Protein AF-A0A8T4PJK6-F1 (afdb_monomer_lite)

Structure (mmCIF, N/CA/C/O backbone):
data_AF-A0A8T4PJK6-F1
#
_entry.id   AF-A0A8T4PJK6-F1
#
loop_
_atom_site.group_PDB
_atom_site.id
_atom_site.type_symbol
_atom_site.label_atom_id
_atom_site.label_alt_id
_atom_site.label_comp_id
_atom_site.label_asym_id
_atom_site.label_entity_id
_atom_site.label_seq_id
_atom_site.pdbx_PDB_ins_code
_atom_site.Cartn_x
_atom_site.Cartn_y
_atom_site.Cartn_z
_atom_site.occupancy
_atom_site.B_iso_or_equiv
_atom_site.auth_seq_id
_atom_site.auth_comp_id
_atom_site.auth_asym_id
_atom_site.auth_atom_id
_atom_site.pdbx_PDB_model_num
ATOM 1 N N . MET A 1 1 ? -42.286 -2.033 3.171 1.00 45.94 1 MET A N 1
ATOM 2 C CA . MET A 1 1 ? -41.583 -2.890 2.195 1.00 45.94 1 MET A CA 1
ATOM 3 C C . MET A 1 1 ? -40.170 -2.347 2.056 1.00 45.94 1 MET A C 1
ATOM 5 O O . MET A 1 1 ? -40.045 -1.229 1.571 1.00 45.94 1 MET A O 1
ATOM 9 N N . PRO A 1 2 ? -39.135 -3.021 2.584 1.00 47.91 2 PRO A N 1
ATOM 10 C CA . PRO A 1 2 ? -37.761 -2.577 2.374 1.00 47.91 2 PRO A CA 1
ATOM 11 C C . PRO A 1 2 ? -37.384 -2.773 0.895 1.00 47.91 2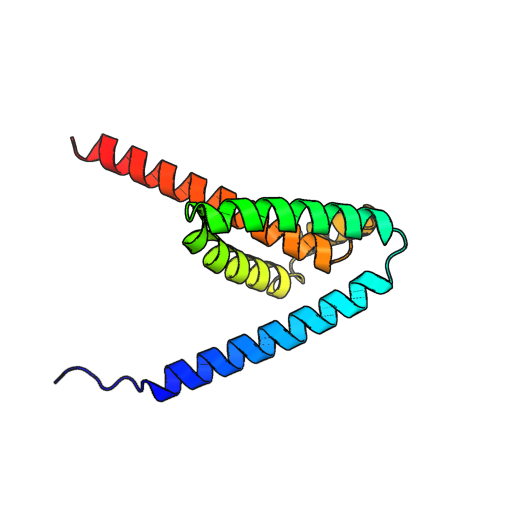 PRO A C 1
ATOM 13 O O . PRO A 1 2 ? -37.885 -3.715 0.273 1.00 47.91 2 PRO A O 1
ATOM 16 N N . PRO A 1 3 ? -36.555 -1.893 0.308 1.00 52.78 3 PRO A N 1
ATOM 17 C CA . PRO A 1 3 ? -36.141 -2.034 -1.078 1.00 52.78 3 PRO A CA 1
ATOM 18 C C . PRO A 1 3 ? -35.327 -3.321 -1.228 1.00 52.78 3 PRO A C 1
ATOM 20 O O . PRO A 1 3 ? -34.328 -3.522 -0.538 1.00 52.78 3 PRO A O 1
ATOM 23 N N . VAL A 1 4 ? -35.774 -4.187 -2.138 1.00 57.72 4 VAL A N 1
ATOM 24 C CA . VAL A 1 4 ? -35.031 -5.338 -2.662 1.00 57.72 4 VAL A CA 1
ATOM 25 C C . VAL A 1 4 ? -33.899 -4.770 -3.520 1.00 57.72 4 VAL A C 1
ATOM 27 O O . VAL A 1 4 ? -33.958 -4.774 -4.741 1.00 57.72 4 VAL A O 1
ATOM 30 N N . PHE A 1 5 ? -32.916 -4.136 -2.882 1.00 53.41 5 PHE A N 1
ATOM 31 C CA . PHE A 1 5 ? -31.686 -3.768 -3.562 1.00 53.41 5 PHE A CA 1
ATOM 32 C C . PHE A 1 5 ? -30.905 -5.071 -3.718 1.00 53.41 5 PHE A C 1
ATOM 34 O O . PHE A 1 5 ? -30.417 -5.638 -2.739 1.00 53.41 5 PHE A O 1
ATOM 41 N N . ASP A 1 6 ? -30.962 -5.598 -4.939 1.00 54.88 6 ASP A N 1
ATOM 42 C CA . ASP A 1 6 ? -30.642 -6.968 -5.312 1.00 54.88 6 ASP A CA 1
ATOM 43 C C . ASP A 1 6 ? -29.330 -7.465 -4.708 1.00 54.88 6 ASP A C 1
ATOM 45 O O . ASP A 1 6 ? -28.233 -7.041 -5.078 1.00 54.88 6 ASP A O 1
ATOM 49 N N . TRP A 1 7 ? -29.457 -8.448 -3.818 1.00 54.19 7 TRP A N 1
ATOM 50 C CA . TRP A 1 7 ? -28.344 -9.193 -3.232 1.00 54.19 7 TRP A CA 1
ATOM 51 C C . TRP A 1 7 ? -27.398 -9.732 -4.320 1.00 54.19 7 TRP A C 1
ATOM 53 O O . TRP A 1 7 ? -26.184 -9.688 -4.165 1.00 54.19 7 TRP A O 1
ATOM 63 N N . TRP A 1 8 ? -27.959 -10.118 -5.471 1.00 53.69 8 TRP A N 1
ATOM 64 C CA . TRP A 1 8 ? -27.248 -10.561 -6.672 1.00 53.69 8 TRP A CA 1
ATOM 65 C C . TRP A 1 8 ? -26.332 -9.497 -7.287 1.00 53.69 8 TRP A C 1
ATOM 67 O O . TRP A 1 8 ? -25.268 -9.828 -7.807 1.00 53.69 8 TRP A O 1
ATOM 77 N N . PHE A 1 9 ? -26.720 -8.221 -7.230 1.00 56.06 9 PHE A N 1
ATOM 78 C CA . PHE A 1 9 ? -25.923 -7.125 -7.780 1.00 56.06 9 PHE A CA 1
ATOM 79 C C . PHE A 1 9 ? -24.686 -6.864 -6.913 1.00 56.06 9 PHE A C 1
ATOM 81 O O . PHE A 1 9 ? -23.591 -6.659 -7.435 1.00 56.06 9 PHE A O 1
ATOM 88 N N . LEU A 1 10 ? -24.842 -6.968 -5.589 1.00 55.12 10 LEU A N 1
ATOM 89 C CA . LEU A 1 10 ? -23.731 -6.941 -4.636 1.00 55.12 10 LEU A CA 1
ATOM 90 C C . LEU A 1 10 ? -22.775 -8.121 -4.858 1.00 55.12 10 LEU A C 1
ATOM 92 O O . LEU A 1 10 ? -21.570 -7.899 -4.953 1.00 55.12 10 LEU A O 1
ATOM 96 N N . THR A 1 11 ? -23.292 -9.342 -5.051 1.00 60.75 11 THR A N 1
ATOM 97 C CA . THR A 1 11 ? -22.448 -10.526 -5.313 1.00 60.75 11 THR A CA 1
ATOM 98 C C . THR A 1 11 ? -21.677 -10.404 -6.630 1.00 60.75 11 THR A C 1
ATOM 100 O O . THR A 1 11 ? -20.507 -10.770 -6.709 1.00 60.75 11 THR A O 1
ATOM 103 N N . MET A 1 12 ? -22.303 -9.854 -7.675 1.00 64.81 12 MET A N 1
ATOM 104 C CA . MET A 1 12 ? -21.644 -9.612 -8.962 1.00 64.81 12 MET A CA 1
ATOM 105 C C . MET A 1 12 ? -20.518 -8.586 -8.834 1.00 64.81 12 MET A C 1
ATOM 107 O O . MET A 1 12 ? -19.414 -8.832 -9.315 1.00 64.81 12 MET A O 1
ATOM 111 N N . ILE A 1 13 ? -20.761 -7.459 -8.155 1.00 64.56 13 ILE A N 1
ATOM 112 C CA . ILE A 1 13 ? -19.731 -6.442 -7.898 1.00 64.56 13 ILE A CA 1
ATOM 113 C C . ILE A 1 13 ? -18.570 -7.039 -7.098 1.00 64.56 13 ILE A C 1
ATOM 115 O O . ILE A 1 13 ? -17.418 -6.811 -7.458 1.00 64.56 13 ILE A O 1
ATOM 119 N N . GLU A 1 14 ? -18.846 -7.838 -6.066 1.00 49.56 14 GLU A N 1
ATOM 120 C CA . GLU A 1 14 ? -17.810 -8.534 -5.294 1.00 49.56 14 GLU A CA 1
ATOM 121 C C . GLU A 1 14 ? -16.957 -9.455 -6.171 1.00 49.56 14 GLU A C 1
ATOM 123 O O . GLU A 1 14 ? -15.731 -9.441 -6.059 1.00 49.56 14 GLU A O 1
ATOM 128 N N . ILE A 1 15 ? -17.574 -10.195 -7.098 1.00 67.75 15 ILE A N 1
ATOM 129 C CA . ILE A 1 15 ? -16.855 -11.044 -8.056 1.00 67.75 15 ILE A CA 1
ATOM 130 C C . ILE A 1 15 ? -15.987 -10.195 -8.992 1.00 67.75 15 ILE A C 1
ATOM 132 O O . ILE A 1 15 ? -14.818 -10.521 -9.196 1.00 67.75 15 ILE A O 1
ATOM 136 N N . TYR A 1 16 ? -16.504 -9.087 -9.530 1.00 61.72 16 TYR A N 1
ATOM 137 C CA . TYR A 1 16 ? -15.713 -8.192 -10.382 1.00 61.72 16 TYR A CA 1
ATOM 138 C C . TYR A 1 16 ? -14.524 -7.591 -9.628 1.00 61.72 16 TYR A C 1
ATOM 140 O O . TYR A 1 16 ? -13.405 -7.594 -10.143 1.00 61.72 16 TYR A O 1
ATOM 148 N N . VAL A 1 17 ? -14.736 -7.128 -8.394 1.00 57.88 17 VAL A N 1
ATOM 149 C CA . VAL A 1 17 ? -13.672 -6.608 -7.526 1.00 57.88 17 VAL A CA 1
ATOM 150 C C . VAL A 1 17 ? -12.640 -7.697 -7.236 1.00 57.88 17 VAL A C 1
ATOM 152 O O . VAL A 1 17 ? -11.442 -7.437 -7.340 1.00 57.88 17 VAL A O 1
ATOM 155 N N . PHE A 1 18 ? -13.077 -8.926 -6.955 1.00 58.41 18 PHE A N 1
ATOM 156 C CA . PHE A 1 18 ? -12.190 -10.061 -6.718 1.00 58.41 18 PHE A CA 1
ATOM 157 C C . PHE A 1 18 ? -11.344 -10.404 -7.950 1.00 58.41 18 PHE A C 1
ATOM 159 O O . PHE A 1 18 ? -10.133 -10.580 -7.834 1.00 58.41 18 PHE A O 1
ATOM 166 N N . VAL A 1 19 ? -11.946 -10.439 -9.142 1.00 68.12 19 VAL A N 1
ATOM 167 C CA . VAL A 1 19 ? -11.235 -10.703 -10.404 1.00 68.12 19 VAL A CA 1
ATOM 168 C C . VAL A 1 19 ? -10.224 -9.595 -10.706 1.00 68.12 19 VAL A C 1
ATOM 170 O O . VAL A 1 19 ? -9.079 -9.889 -11.049 1.00 68.12 19 VAL A O 1
ATOM 173 N N . ILE A 1 20 ? -10.600 -8.326 -10.527 1.00 64.75 20 ILE A N 1
ATOM 174 C CA . ILE A 1 20 ? -9.692 -7.186 -10.716 1.00 64.75 20 ILE A CA 1
ATOM 175 C C . ILE A 1 20 ? -8.539 -7.243 -9.707 1.00 64.75 20 ILE A C 1
ATOM 177 O O . ILE A 1 20 ? -7.384 -7.040 -10.092 1.00 64.75 20 ILE A O 1
ATOM 181 N N . MET A 1 21 ? -8.817 -7.569 -8.440 1.00 57.34 21 MET A N 1
ATOM 182 C CA . MET A 1 21 ? -7.781 -7.784 -7.427 1.00 57.34 21 MET A CA 1
ATOM 183 C C . MET A 1 21 ? -6.844 -8.930 -7.814 1.00 57.34 21 MET A C 1
ATOM 185 O O . MET A 1 21 ? -5.629 -8.772 -7.708 1.00 57.34 21 MET A O 1
ATOM 189 N N . LEU A 1 22 ? -7.377 -10.052 -8.304 1.00 70.88 22 LEU A N 1
ATOM 190 C CA . LEU A 1 22 ? -6.594 -11.223 -8.702 1.00 70.88 22 LEU A CA 1
ATOM 191 C C . LEU A 1 22 ? -5.655 -10.906 -9.876 1.00 70.88 22 LEU A C 1
ATOM 193 O O . LEU A 1 22 ? -4.461 -11.198 -9.814 1.00 70.88 22 LEU A O 1
ATOM 197 N N . VAL A 1 23 ? -6.173 -10.267 -10.928 1.00 65.81 23 VAL A N 1
ATOM 198 C CA . VAL A 1 23 ? -5.377 -9.864 -12.100 1.00 65.81 23 VAL A CA 1
ATOM 199 C C . VAL A 1 23 ? -4.311 -8.844 -11.700 1.00 65.81 23 VAL A C 1
ATOM 201 O O . VAL A 1 23 ? -3.154 -8.971 -12.103 1.00 65.81 23 VAL A O 1
ATOM 204 N N . SER A 1 24 ? -4.665 -7.877 -10.849 1.00 56.00 24 SER A N 1
ATOM 205 C CA . SER A 1 24 ? -3.714 -6.889 -10.327 1.00 56.00 24 SER A CA 1
ATOM 206 C C . SER A 1 24 ? -2.604 -7.555 -9.511 1.00 56.00 24 SER A C 1
ATOM 208 O O . SER A 1 24 ? -1.429 -7.243 -9.700 1.00 56.00 24 SER A O 1
ATOM 210 N N . ALA A 1 25 ? -2.945 -8.525 -8.658 1.00 64.81 25 ALA A N 1
ATOM 211 C CA . ALA A 1 25 ? -1.973 -9.281 -7.873 1.00 64.81 25 ALA A CA 1
ATOM 212 C C . ALA A 1 25 ? -1.002 -10.076 -8.763 1.00 64.81 25 ALA A C 1
ATOM 214 O O . ALA A 1 25 ? 0.205 -10.049 -8.525 1.00 64.81 25 ALA A O 1
ATOM 215 N N . LEU A 1 26 ? -1.501 -10.727 -9.820 1.00 69.00 26 LEU A N 1
ATOM 216 C CA . LEU A 1 26 ? -0.676 -11.475 -10.777 1.00 69.00 26 LEU A CA 1
ATOM 217 C C . LEU A 1 26 ? 0.265 -10.565 -11.580 1.00 69.00 26 LEU A C 1
ATOM 219 O O . LEU A 1 26 ? 1.441 -10.892 -11.759 1.00 69.00 26 LEU A O 1
ATOM 223 N N . LEU A 1 27 ? -0.216 -9.402 -12.028 1.00 59.81 27 LEU A N 1
ATOM 224 C CA . LEU A 1 27 ? 0.613 -8.418 -12.732 1.00 59.81 27 LEU A CA 1
ATOM 225 C C . LEU A 1 27 ? 1.731 -7.874 -11.835 1.00 59.81 27 LEU A C 1
ATOM 227 O O . LEU A 1 27 ? 2.883 -7.762 -12.274 1.00 59.81 27 LEU A O 1
ATOM 231 N N . LEU A 1 28 ? 1.424 -7.602 -10.566 1.00 61.44 28 LEU A N 1
ATOM 232 C CA . LEU A 1 28 ? 2.420 -7.159 -9.596 1.00 61.44 28 LEU A CA 1
ATOM 233 C C . LEU A 1 28 ? 3.446 -8.262 -9.280 1.00 61.44 28 LEU A C 1
ATOM 235 O O . LEU A 1 28 ? 4.646 -7.982 -9.273 1.00 61.44 28 LEU A O 1
ATOM 239 N N . LEU A 1 29 ? 3.008 -9.517 -9.123 1.00 66.44 29 LEU A N 1
ATOM 240 C CA . LEU A 1 29 ? 3.890 -10.684 -8.980 1.00 66.44 29 LEU A CA 1
ATOM 241 C C . LEU A 1 29 ? 4.845 -10.831 -10.172 1.00 66.44 29 LEU A C 1
ATOM 243 O O . LEU A 1 29 ? 6.037 -11.053 -9.980 1.00 66.44 29 LEU A O 1
ATOM 247 N N . SER A 1 30 ? 4.368 -10.648 -11.406 1.00 60.59 30 SER A N 1
ATOM 248 C CA . SER A 1 30 ? 5.230 -10.732 -12.597 1.00 60.59 30 SER A CA 1
ATOM 249 C C . SER A 1 30 ? 6.305 -9.633 -12.646 1.00 60.59 30 SER A C 1
ATOM 251 O O . SER A 1 30 ? 7.393 -9.839 -13.187 1.00 60.59 30 SER A O 1
ATOM 253 N N . SER A 1 31 ? 6.018 -8.472 -12.048 1.00 61.69 31 SER A N 1
ATOM 254 C CA . SER A 1 31 ? 6.942 -7.337 -11.958 1.00 61.69 31 SER A CA 1
ATOM 255 C C . SER A 1 31 ? 7.994 -7.536 -10.862 1.00 61.69 31 SER A C 1
ATOM 257 O O . SER A 1 31 ? 9.105 -7.023 -10.973 1.00 61.69 31 SER A O 1
ATOM 259 N N . PHE A 1 32 ? 7.674 -8.329 -9.836 1.00 60.03 32 PHE A N 1
ATOM 260 C CA . PHE A 1 32 ? 8.579 -8.686 -8.744 1.00 60.03 32 PHE A CA 1
ATOM 261 C C . PHE A 1 32 ? 9.816 -9.463 -9.224 1.00 60.03 32 PHE A C 1
ATOM 263 O O . PHE A 1 32 ? 10.934 -9.166 -8.812 1.00 60.03 32 PHE A O 1
ATOM 270 N N . PHE A 1 33 ? 9.639 -10.405 -10.156 1.00 64.38 33 PHE A N 1
ATOM 271 C CA . PHE A 1 33 ? 10.735 -11.226 -10.692 1.00 64.38 33 PHE A CA 1
ATOM 272 C C . PHE A 1 33 ? 11.678 -10.480 -11.650 1.00 64.38 33 PHE A C 1
ATOM 274 O O . PHE A 1 33 ? 12.722 -11.016 -12.011 1.00 64.38 33 PHE A O 1
ATOM 281 N N . LYS A 1 34 ? 11.334 -9.255 -12.069 1.00 60.84 34 LYS A N 1
ATOM 282 C CA . LYS A 1 34 ? 12.123 -8.457 -13.025 1.00 60.84 34 LYS A CA 1
ATOM 283 C C . LYS A 1 34 ? 13.067 -7.443 -12.362 1.00 60.84 34 LYS A C 1
ATOM 285 O O . LYS A 1 34 ? 13.822 -6.778 -13.065 1.00 60.84 34 LYS A O 1
ATOM 290 N N . GLY A 1 35 ? 13.015 -7.285 -11.037 1.00 57.06 35 GLY A N 1
ATOM 291 C CA . GLY A 1 35 ? 13.800 -6.286 -10.308 1.00 57.06 35 GLY A CA 1
ATOM 292 C C . GLY A 1 35 ? 15.232 -6.730 -9.985 1.00 57.06 35 GLY A C 1
ATOM 293 O O . GLY A 1 35 ? 15.467 -7.872 -9.601 1.00 57.06 35 GLY A O 1
ATOM 294 N N . VAL A 1 36 ? 16.181 -5.788 -10.052 1.00 58.16 36 VAL A N 1
ATOM 295 C CA . VAL A 1 36 ? 17.622 -5.985 -9.766 1.00 58.16 36 VAL A CA 1
ATOM 296 C C . VAL A 1 36 ? 17.891 -6.364 -8.295 1.00 58.16 36 VAL A C 1
ATOM 298 O O . VAL A 1 36 ? 18.931 -6.931 -7.980 1.00 58.16 36 VAL A O 1
ATOM 301 N N . SER A 1 37 ? 16.934 -6.120 -7.389 1.00 65.06 37 SER A N 1
ATOM 302 C CA . SER A 1 37 ? 17.062 -6.391 -5.949 1.00 65.06 37 SER A CA 1
ATOM 303 C C . SER A 1 37 ? 15.986 -7.346 -5.413 1.00 65.06 37 SER A C 1
ATOM 305 O O . SER A 1 37 ? 15.276 -7.064 -4.445 1.00 65.06 37 SER A O 1
ATOM 307 N N . LEU A 1 38 ? 15.829 -8.496 -6.069 1.00 68.94 38 LEU A N 1
ATOM 308 C CA . LEU A 1 38 ? 14.828 -9.518 -5.725 1.00 68.94 38 LEU A CA 1
ATOM 309 C C . LEU A 1 38 ? 14.935 -9.960 -4.248 1.00 68.94 38 LEU A C 1
ATOM 311 O O . LEU A 1 38 ? 13.921 -10.116 -3.572 1.00 68.94 38 LEU A O 1
ATOM 315 N N . PHE A 1 39 ? 16.159 -10.051 -3.714 1.00 71.69 39 PHE A N 1
ATOM 316 C CA . PHE A 1 39 ? 16.419 -10.416 -2.317 1.00 71.69 39 PHE A CA 1
ATOM 317 C C . PHE A 1 39 ? 15.881 -9.387 -1.307 1.00 71.69 39 PHE A C 1
ATOM 319 O O . PHE A 1 39 ? 15.162 -9.762 -0.385 1.00 71.69 39 PHE A O 1
ATOM 326 N N . ILE A 1 40 ? 16.165 -8.090 -1.492 1.00 72.00 40 ILE A N 1
ATOM 327 C CA . ILE A 1 40 ? 15.685 -7.032 -0.580 1.00 72.00 40 ILE A CA 1
ATOM 328 C C . ILE A 1 40 ? 14.154 -6.973 -0.593 1.00 72.00 40 ILE A C 1
ATOM 330 O O . ILE A 1 40 ? 13.520 -6.878 0.458 1.00 72.00 40 ILE A O 1
ATOM 334 N N . ASN A 1 41 ? 13.555 -7.096 -1.778 1.00 76.88 41 ASN A N 1
ATOM 335 C CA . ASN A 1 41 ? 12.106 -7.101 -1.938 1.00 76.88 41 ASN A CA 1
ATOM 336 C C . ASN A 1 41 ? 11.449 -8.326 -1.265 1.00 76.88 41 ASN A C 1
ATOM 338 O O . ASN A 1 41 ? 10.398 -8.178 -0.642 1.00 76.88 41 ASN A O 1
ATOM 342 N N . LEU A 1 42 ? 12.080 -9.507 -1.323 1.00 77.19 42 LEU A N 1
ATOM 343 C CA . LEU A 1 42 ? 11.639 -10.725 -0.624 1.00 77.19 42 LEU A CA 1
ATOM 344 C C . LEU A 1 42 ? 11.676 -10.556 0.895 1.00 77.19 42 LEU A C 1
ATOM 346 O O . LEU A 1 42 ? 10.692 -10.859 1.567 1.00 77.19 42 LEU A O 1
ATOM 350 N N . VAL A 1 43 ? 12.792 -10.050 1.427 1.00 77.94 43 VAL A N 1
ATOM 351 C CA . VAL A 1 43 ? 12.972 -9.832 2.871 1.00 77.94 43 VAL A CA 1
ATOM 352 C C . VAL A 1 43 ? 11.935 -8.841 3.403 1.00 77.94 43 VAL A C 1
ATOM 354 O O . VAL A 1 43 ? 11.301 -9.107 4.424 1.00 77.94 43 VAL A O 1
ATOM 357 N N . LEU A 1 44 ? 11.706 -7.736 2.688 1.00 79.19 44 LEU A N 1
ATOM 358 C CA . LEU A 1 44 ? 10.687 -6.743 3.043 1.00 79.19 44 LEU A CA 1
ATOM 359 C C . LEU A 1 44 ? 9.279 -7.335 3.053 1.00 79.19 44 LEU A C 1
ATOM 361 O O . LEU A 1 44 ? 8.543 -7.138 4.017 1.00 79.19 44 LEU A O 1
ATOM 365 N N . ILE A 1 45 ? 8.901 -8.082 2.014 1.00 80.81 45 ILE A N 1
ATOM 366 C CA . ILE A 1 45 ? 7.574 -8.705 1.956 1.00 80.81 45 ILE A CA 1
ATOM 367 C C . ILE A 1 45 ? 7.410 -9.740 3.067 1.00 80.81 45 ILE A C 1
ATOM 369 O O . ILE A 1 45 ? 6.368 -9.759 3.715 1.00 80.81 45 ILE A O 1
ATOM 373 N N 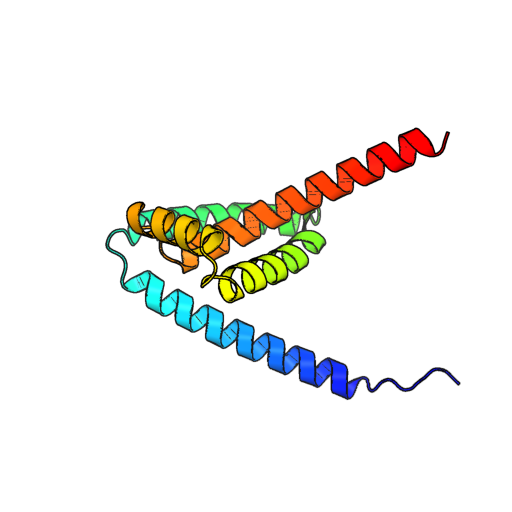. ALA A 1 46 ? 8.425 -10.566 3.330 1.00 74.38 46 ALA A N 1
ATOM 374 C CA . ALA A 1 46 ? 8.377 -11.542 4.414 1.00 74.38 46 ALA A CA 1
ATOM 375 C C . ALA A 1 46 ? 8.165 -10.860 5.777 1.00 74.38 46 ALA A C 1
ATOM 377 O O . ALA A 1 46 ? 7.294 -11.277 6.539 1.00 74.38 46 ALA A O 1
ATOM 378 N N . LEU A 1 47 ? 8.892 -9.771 6.054 1.00 76.38 47 LEU A N 1
ATOM 379 C CA . LEU A 1 47 ? 8.703 -8.957 7.259 1.00 76.38 47 LEU A CA 1
ATOM 380 C C . LEU A 1 47 ? 7.281 -8.391 7.355 1.00 76.38 47 LEU A C 1
ATOM 382 O O . LEU A 1 47 ? 6.632 -8.545 8.388 1.00 76.38 47 LEU A O 1
ATOM 386 N N . ILE A 1 48 ? 6.772 -7.790 6.276 1.00 81.38 48 ILE A N 1
ATOM 387 C CA . ILE A 1 48 ? 5.419 -7.214 6.243 1.00 81.38 48 ILE A CA 1
ATOM 388 C C . ILE A 1 48 ? 4.358 -8.298 6.441 1.00 81.38 48 ILE A C 1
ATOM 390 O O . ILE A 1 48 ? 3.405 -8.083 7.182 1.00 81.38 48 ILE A O 1
ATOM 394 N N . LEU A 1 49 ? 4.521 -9.475 5.836 1.00 77.94 49 LEU A N 1
ATOM 395 C CA . LEU A 1 49 ? 3.592 -10.594 6.001 1.00 77.94 49 LEU A CA 1
ATOM 396 C C . LEU A 1 49 ? 3.579 -11.132 7.434 1.00 77.94 49 LEU A C 1
ATOM 398 O O . LEU A 1 49 ? 2.509 -11.487 7.931 1.00 77.94 49 LEU A O 1
ATOM 402 N N . ILE A 1 50 ? 4.731 -11.182 8.110 1.00 76.69 50 ILE A N 1
ATOM 403 C CA . ILE A 1 50 ? 4.814 -11.579 9.524 1.00 76.69 50 ILE A CA 1
ATOM 404 C C . ILE A 1 50 ? 4.089 -10.558 10.408 1.00 76.69 50 ILE A C 1
ATOM 406 O O . ILE A 1 50 ? 3.284 -10.952 11.258 1.00 76.69 50 ILE A O 1
ATOM 410 N N . LEU A 1 51 ? 4.335 -9.262 10.191 1.00 78.88 51 LEU A N 1
ATOM 411 C CA . LEU A 1 51 ? 3.665 -8.181 10.920 1.00 78.88 51 LEU A CA 1
ATOM 412 C C . LEU A 1 51 ? 2.149 -8.229 10.693 1.00 78.88 51 LEU A C 1
ATOM 414 O O . LEU A 1 51 ? 1.387 -8.354 11.649 1.00 78.88 51 LEU A O 1
ATOM 418 N N . LEU A 1 52 ? 1.720 -8.288 9.430 1.00 77.62 52 LEU A N 1
ATOM 419 C CA . LEU A 1 52 ? 0.318 -8.413 9.033 1.00 77.62 52 LEU A CA 1
ATOM 420 C C . LEU A 1 52 ? -0.351 -9.639 9.667 1.00 77.62 52 LEU A C 1
ATOM 422 O O . LEU A 1 52 ? -1.449 -9.544 10.211 1.00 77.62 52 LEU A O 1
ATOM 426 N N . SER A 1 53 ? 0.308 -10.799 9.629 1.00 73.31 53 SER A N 1
ATOM 427 C CA . SER A 1 53 ? -0.219 -12.030 10.229 1.00 73.31 53 SER A CA 1
ATOM 428 C C . SER A 1 53 ? -0.381 -11.903 11.742 1.00 73.31 53 SER A C 1
ATOM 430 O O . SER A 1 53 ? -1.321 -12.458 12.314 1.00 73.31 53 SER A O 1
ATOM 432 N N . THR A 1 54 ? 0.523 -11.177 12.398 1.00 76.38 54 THR A N 1
ATOM 433 C CA . THR A 1 54 ? 0.455 -10.912 13.838 1.00 76.38 54 THR A CA 1
ATOM 434 C C . THR A 1 54 ? -0.717 -9.983 14.160 1.00 76.38 54 THR A C 1
ATOM 436 O O . THR A 1 54 ? -1.504 -10.294 15.056 1.00 76.38 54 THR A O 1
ATOM 439 N N . ASP A 1 55 ? -0.903 -8.910 13.390 1.00 73.06 55 ASP A N 1
ATOM 440 C CA . ASP A 1 55 ? -1.998 -7.949 13.577 1.00 73.06 55 ASP A CA 1
ATOM 441 C C . ASP A 1 55 ? -3.373 -8.568 13.312 1.00 73.06 55 ASP A C 1
ATOM 443 O O . ASP A 1 55 ? -4.327 -8.351 14.064 1.00 73.06 55 ASP A O 1
ATOM 447 N N . LEU A 1 56 ? -3.483 -9.385 12.259 1.00 71.88 56 LEU A N 1
ATOM 448 C CA . LEU A 1 56 ? -4.719 -10.091 11.929 1.00 71.88 56 LEU A CA 1
ATOM 449 C C . LEU A 1 56 ? -5.097 -11.097 13.021 1.00 71.88 56 LEU A C 1
ATOM 451 O O . LEU A 1 56 ? -6.270 -11.183 13.386 1.00 71.88 56 LEU A O 1
ATOM 455 N N . LYS A 1 57 ? -4.118 -11.809 13.600 1.00 71.12 57 LYS A N 1
ATOM 456 C CA . LYS A 1 57 ? -4.353 -12.709 14.744 1.00 71.12 57 LYS A CA 1
ATOM 457 C C . LYS A 1 57 ? -4.857 -11.959 15.976 1.00 71.12 57 LYS A C 1
ATOM 459 O O . LYS A 1 57 ? -5.715 -12.479 16.684 1.00 71.12 57 LYS A O 1
ATOM 464 N N . LYS A 1 58 ? -4.360 -10.743 16.210 1.00 72.81 58 LYS A N 1
ATOM 465 C CA . LYS A 1 58 ? -4.792 -9.881 17.320 1.00 72.81 58 LYS A CA 1
ATOM 466 C C . LYS A 1 58 ? -6.128 -9.173 17.065 1.00 72.81 58 LYS A C 1
ATOM 468 O O . LYS A 1 58 ? -6.702 -8.626 17.996 1.00 72.81 58 LYS A O 1
ATOM 473 N N . LYS A 1 59 ? -6.650 -9.199 15.830 1.00 67.88 59 LYS A N 1
ATOM 474 C CA . LYS A 1 59 ? -7.890 -8.528 15.378 1.00 67.88 59 LYS A CA 1
ATOM 475 C C . LYS A 1 59 ? -7.923 -7.002 15.554 1.00 67.88 59 LYS A C 1
ATOM 477 O O . LYS A 1 59 ? -8.930 -6.396 15.188 1.00 67.88 59 LYS A O 1
ATOM 482 N N . GLU A 1 60 ? -6.847 -6.378 16.025 1.00 62.47 60 GLU A N 1
ATOM 483 C CA . GLU A 1 60 ? -6.786 -4.946 16.351 1.00 62.47 60 GLU A CA 1
ATOM 484 C C . GLU A 1 60 ? -6.994 -4.058 15.116 1.00 62.47 60 GLU A C 1
ATOM 486 O O . GLU A 1 60 ? -7.693 -3.049 15.187 1.00 62.47 60 GLU A O 1
ATOM 491 N N . LEU A 1 61 ? -6.464 -4.467 13.954 1.00 69.75 61 LEU A N 1
ATOM 492 C CA . LEU A 1 61 ? -6.415 -3.615 12.757 1.00 69.75 61 LEU A CA 1
ATOM 493 C C . LEU A 1 61 ? -7.157 -4.168 11.530 1.00 69.75 61 LEU A C 1
ATOM 495 O O . LEU A 1 61 ? -7.134 -3.551 10.466 1.00 69.75 61 LEU A O 1
ATOM 499 N N . HIS A 1 62 ? -7.851 -5.305 11.651 1.00 71.38 62 HIS A N 1
ATOM 500 C CA . HIS A 1 62 ? -8.446 -6.008 10.500 1.00 71.38 62 HIS A CA 1
ATOM 501 C C . HIS A 1 62 ? -9.376 -5.127 9.641 1.00 71.38 62 HIS A C 1
ATOM 503 O O . HIS A 1 62 ? -9.347 -5.216 8.416 1.00 71.38 62 HIS A O 1
ATOM 509 N N . LYS A 1 63 ? -10.162 -4.236 10.266 1.00 7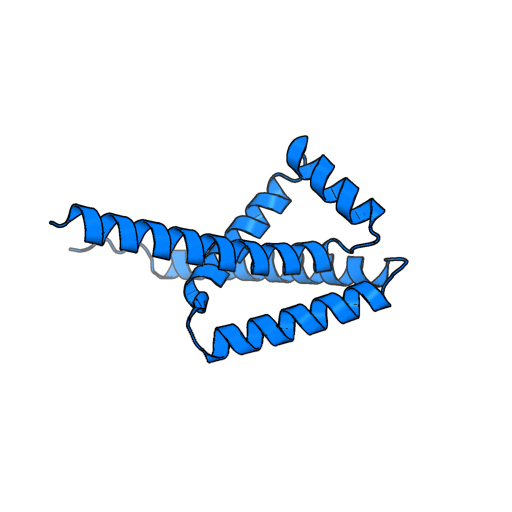4.94 63 LYS A N 1
ATOM 510 C CA . LYS A 1 63 ? -11.082 -3.324 9.560 1.00 74.94 63 LYS A CA 1
ATOM 511 C C . LYS A 1 63 ? -10.336 -2.280 8.729 1.00 74.94 63 LYS A C 1
ATOM 513 O O . LYS A 1 63 ? -10.795 -1.902 7.656 1.00 74.94 63 LYS A O 1
ATOM 518 N N . TYR A 1 64 ? -9.172 -1.841 9.202 1.00 80.94 64 TYR A N 1
ATOM 519 C CA . TYR A 1 64 ? -8.363 -0.830 8.526 1.00 80.94 64 TYR A CA 1
ATOM 520 C C . TYR A 1 64 ? -7.547 -1.407 7.376 1.00 80.94 64 TYR A C 1
ATOM 522 O O . TYR A 1 64 ? -7.253 -0.677 6.438 1.00 80.94 64 TYR A O 1
ATOM 530 N N . TYR A 1 65 ? -7.245 -2.708 7.400 1.00 78.06 65 TYR A N 1
ATOM 531 C CA . TYR A 1 65 ? -6.584 -3.385 6.282 1.00 78.06 65 TYR A CA 1
ATOM 532 C C . TYR A 1 65 ? -7.444 -3.434 5.011 1.00 78.06 65 TYR A C 1
ATOM 534 O O . TYR A 1 65 ? -6.926 -3.331 3.902 1.00 78.06 65 TYR A O 1
ATOM 542 N N . LEU A 1 66 ? -8.770 -3.534 5.147 1.00 78.00 66 LEU A N 1
ATOM 543 C CA . LEU A 1 66 ? -9.673 -3.458 3.995 1.00 78.00 66 LEU A CA 1
ATOM 544 C C . LEU A 1 66 ? -9.683 -2.043 3.391 1.00 78.00 66 LEU A C 1
ATOM 546 O O . LEU A 1 66 ? -9.565 -1.867 2.178 1.00 78.00 66 LEU A O 1
ATOM 550 N N . ILE A 1 67 ? -9.773 -1.028 4.256 1.00 79.31 67 ILE A N 1
ATOM 551 C CA . ILE A 1 67 ? -9.733 0.386 3.858 1.00 79.31 67 ILE A CA 1
ATOM 552 C C . ILE A 1 67 ? -8.381 0.715 3.219 1.00 79.31 67 ILE A C 1
ATOM 554 O O . ILE A 1 67 ? -8.327 1.420 2.213 1.00 79.31 67 ILE A O 1
ATOM 558 N N . SER A 1 68 ? -7.289 0.174 3.758 1.00 83.44 68 SER A N 1
ATOM 559 C CA . SER A 1 68 ? -5.949 0.415 3.238 1.00 83.44 68 SER A CA 1
ATOM 560 C C . SER A 1 68 ? -5.709 -0.253 1.890 1.00 83.44 68 SER A C 1
ATOM 562 O O . SER A 1 68 ? -5.070 0.358 1.035 1.00 83.44 68 SER A O 1
ATOM 564 N N . LEU A 1 69 ? -6.264 -1.445 1.646 1.00 80.00 69 LEU A N 1
ATOM 565 C CA . LEU A 1 69 ? -6.269 -2.073 0.320 1.00 80.00 69 LEU A CA 1
ATOM 566 C C . LEU A 1 69 ? -6.978 -1.193 -0.710 1.00 80.00 69 LEU A C 1
ATOM 568 O O . LEU A 1 69 ? -6.430 -0.938 -1.783 1.00 80.00 69 LEU A O 1
ATOM 572 N N . PHE A 1 70 ? -8.155 -0.672 -0.364 1.00 80.38 70 PHE A N 1
ATOM 573 C CA . PHE A 1 70 ? -8.904 0.223 -1.242 1.00 80.38 70 PHE A CA 1
ATOM 574 C C . PHE A 1 70 ? -8.158 1.541 -1.505 1.00 80.38 70 PHE A C 1
ATOM 576 O O . PHE A 1 70 ? -8.012 1.958 -2.654 1.00 80.38 70 PHE A O 1
ATOM 583 N N . ALA A 1 71 ? -7.608 2.168 -0.464 1.00 83.12 71 ALA A N 1
ATOM 584 C CA . ALA A 1 71 ? -6.803 3.380 -0.595 1.00 83.12 71 ALA A CA 1
ATOM 585 C C . ALA A 1 71 ? -5.528 3.144 -1.424 1.00 83.12 71 ALA A C 1
ATOM 587 O O . ALA A 1 71 ? -5.161 3.984 -2.243 1.00 83.12 71 ALA A O 1
ATOM 588 N N . THR A 1 72 ? -4.890 1.980 -1.275 1.00 86.00 72 THR A N 1
ATOM 589 C CA . THR A 1 72 ? -3.738 1.579 -2.096 1.00 86.00 72 THR A CA 1
ATOM 590 C C . THR A 1 72 ? -4.140 1.419 -3.562 1.00 86.00 72 THR A C 1
ATOM 592 O O . THR A 1 72 ? -3.426 1.888 -4.445 1.00 86.00 72 THR A O 1
ATOM 595 N N . ALA A 1 73 ? -5.302 0.827 -3.849 1.00 82.12 73 ALA A N 1
ATOM 596 C CA . ALA A 1 73 ? -5.813 0.733 -5.215 1.00 82.12 73 ALA A CA 1
ATOM 597 C C . ALA A 1 73 ? -6.053 2.125 -5.828 1.00 82.12 73 ALA A C 1
ATOM 599 O O . ALA A 1 73 ? -5.599 2.384 -6.942 1.00 82.12 73 ALA A O 1
ATOM 600 N N . ILE A 1 74 ? -6.678 3.048 -5.087 1.00 84.38 74 ILE A N 1
ATOM 601 C CA . ILE A 1 74 ? -6.851 4.447 -5.519 1.00 84.38 74 ILE A CA 1
ATOM 602 C C . ILE A 1 74 ? -5.494 5.114 -5.774 1.00 84.38 74 ILE A C 1
ATOM 604 O O . ILE A 1 74 ? -5.329 5.791 -6.789 1.00 84.38 74 ILE A O 1
ATOM 608 N N . PHE A 1 75 ? -4.512 4.898 -4.895 1.00 86.50 75 PHE A N 1
ATOM 609 C CA . PHE A 1 75 ? -3.157 5.424 -5.058 1.00 86.50 75 PHE A CA 1
ATOM 610 C C . PHE A 1 75 ? -2.540 4.974 -6.389 1.00 86.50 75 PHE A C 1
ATOM 612 O O . PHE A 1 75 ? -2.020 5.801 -7.135 1.00 86.50 75 PHE A O 1
ATOM 619 N N . PHE A 1 76 ? -2.664 3.693 -6.746 1.00 83.88 76 PHE A N 1
ATOM 620 C CA . PHE A 1 76 ? -2.176 3.193 -8.034 1.00 83.88 76 PHE A CA 1
ATOM 621 C C . PHE A 1 76 ? -3.006 3.668 -9.234 1.00 83.88 76 PHE A C 1
ATOM 623 O O . PHE A 1 76 ? -2.428 3.933 -10.288 1.00 83.88 76 PHE A O 1
ATOM 630 N N . ILE A 1 77 ? -4.325 3.842 -9.104 1.00 83.69 77 ILE A N 1
ATOM 631 C CA . ILE A 1 77 ? -5.165 4.426 -10.169 1.00 83.69 77 ILE A CA 1
ATOM 632 C C . ILE A 1 77 ? -4.722 5.864 -10.471 1.00 83.69 77 ILE A C 1
ATOM 634 O O . ILE A 1 77 ? -4.620 6.263 -11.630 1.00 83.69 77 ILE A O 1
ATOM 638 N N . LEU A 1 78 ? -4.391 6.629 -9.432 1.00 85.06 78 LEU A N 1
ATOM 639 C CA . LEU A 1 78 ? -3.904 8.002 -9.544 1.00 85.06 78 LEU A CA 1
ATOM 640 C C . LEU A 1 78 ? -2.385 8.087 -9.785 1.00 85.06 78 LEU A C 1
ATOM 642 O O . LEU A 1 78 ? -1.817 9.180 -9.722 1.00 85.06 78 LEU A O 1
ATOM 646 N N . SER A 1 79 ? -1.720 6.973 -10.110 1.00 81.38 79 SER A N 1
ATOM 647 C CA . SER A 1 79 ? -0.270 6.917 -10.369 1.00 81.38 79 SER A CA 1
ATOM 648 C C . SER A 1 79 ? 0.215 7.855 -11.472 1.00 81.38 79 SER A C 1
ATOM 650 O O . SER A 1 79 ? 1.375 8.256 -11.474 1.00 81.38 79 SER A O 1
ATOM 652 N N . SER A 1 80 ? -0.669 8.257 -12.387 1.00 78.94 80 SER A N 1
ATOM 653 C CA . SER A 1 80 ? -0.376 9.222 -13.450 1.00 78.94 80 SER A CA 1
ATOM 654 C C . SER A 1 80 ? -0.297 10.675 -12.963 1.00 78.94 80 SER A C 1
ATOM 656 O O . SER A 1 80 ? 0.224 11.537 -13.675 1.00 78.94 80 SER A O 1
ATOM 658 N N . THR A 1 81 ? -0.782 10.973 -11.754 1.00 87.56 81 THR A N 1
ATOM 659 C CA . THR A 1 81 ? -0.707 12.318 -11.174 1.00 87.56 81 THR A CA 1
ATOM 660 C C . THR A 1 81 ? 0.725 12.647 -10.747 1.00 87.56 81 THR A C 1
ATOM 662 O O . THR A 1 81 ? 1.438 11.804 -10.206 1.00 87.56 81 THR A O 1
ATOM 665 N N . LYS A 1 82 ? 1.158 13.901 -10.954 1.00 83.06 82 LYS A N 1
ATOM 666 C CA . LYS A 1 82 ? 2.527 14.361 -10.640 1.00 83.06 82 LYS A CA 1
ATOM 667 C C . LYS A 1 82 ? 3.043 13.959 -9.243 1.00 83.06 82 LYS A C 1
ATOM 669 O O . LYS A 1 82 ? 4.159 13.447 -9.185 1.00 83.06 82 LYS A O 1
ATOM 674 N N . PRO A 1 83 ? 2.299 14.161 -8.135 1.00 80.75 83 PRO A N 1
ATOM 675 C CA . PRO A 1 83 ? 2.819 13.831 -6.806 1.00 80.75 83 PRO A CA 1
ATOM 676 C C . PRO A 1 83 ? 2.977 12.321 -6.590 1.00 80.75 83 PRO A C 1
ATOM 678 O O . PRO A 1 83 ? 3.963 11.886 -6.003 1.00 80.75 83 PRO A O 1
ATOM 681 N N . ILE A 1 84 ? 2.041 11.514 -7.093 1.00 83.56 84 ILE A N 1
ATOM 682 C CA . ILE A 1 84 ? 2.072 10.058 -6.912 1.00 83.56 84 ILE A CA 1
ATOM 683 C C . ILE A 1 84 ? 3.141 9.439 -7.807 1.00 83.56 84 ILE A C 1
ATOM 685 O O . ILE A 1 84 ? 3.895 8.577 -7.359 1.00 83.56 84 ILE A O 1
ATOM 689 N N . LYS A 1 85 ? 3.271 9.936 -9.039 1.00 81.69 85 LYS A N 1
ATOM 690 C CA . LYS A 1 85 ? 4.335 9.530 -9.950 1.00 81.69 85 LYS A CA 1
ATOM 691 C C . LYS A 1 85 ? 5.718 9.796 -9.357 1.00 81.69 85 LYS A C 1
ATOM 693 O O . LYS A 1 85 ? 6.540 8.895 -9.358 1.00 81.69 85 LYS A O 1
ATOM 698 N N . ALA A 1 86 ? 5.951 10.977 -8.778 1.00 82.75 86 ALA A N 1
ATOM 699 C CA . ALA A 1 86 ? 7.228 11.294 -8.133 1.00 82.75 86 ALA A CA 1
ATOM 700 C C . ALA A 1 86 ? 7.560 10.333 -6.973 1.00 82.75 86 ALA A C 1
ATOM 702 O O . ALA A 1 86 ? 8.706 9.916 -6.817 1.00 82.75 86 ALA A O 1
ATOM 703 N N . LEU A 1 87 ? 6.549 9.945 -6.189 1.00 82.81 87 LEU A N 1
ATOM 704 C CA . LEU A 1 87 ? 6.674 8.942 -5.127 1.00 82.81 87 LEU A CA 1
ATOM 705 C C . LEU A 1 87 ? 7.032 7.553 -5.681 1.00 82.81 87 LEU A C 1
ATOM 707 O O . LEU A 1 87 ? 7.939 6.900 -5.168 1.00 82.81 87 LEU A O 1
ATOM 711 N N . LEU A 1 88 ? 6.357 7.116 -6.747 1.00 83.31 88 LEU A N 1
ATOM 712 C CA . LEU A 1 88 ? 6.635 5.840 -7.413 1.00 83.31 88 LEU A CA 1
ATOM 713 C C . LEU A 1 88 ? 8.015 5.832 -8.090 1.00 83.31 88 LEU A C 1
ATOM 715 O O . LEU A 1 88 ? 8.754 4.849 -7.991 1.00 83.31 88 LEU A O 1
ATOM 719 N N . ASP A 1 89 ? 8.421 6.941 -8.700 1.00 83.06 89 ASP A N 1
ATOM 720 C CA . ASP A 1 89 ? 9.750 7.092 -9.289 1.00 83.06 89 ASP A CA 1
ATOM 721 C C . ASP A 1 89 ? 10.827 6.946 -8.198 1.00 83.06 89 ASP A C 1
ATOM 723 O O . ASP A 1 89 ? 11.777 6.185 -8.377 1.00 83.06 89 ASP A O 1
ATOM 727 N N . LEU A 1 90 ? 10.630 7.542 -7.011 1.00 80.56 90 LEU A N 1
ATOM 728 C CA . LEU A 1 90 ? 11.532 7.390 -5.858 1.00 80.56 90 LEU A CA 1
ATOM 729 C C . LEU A 1 90 ? 11.683 5.924 -5.414 1.00 80.56 90 LEU A C 1
ATOM 731 O O . LEU A 1 90 ? 12.786 5.460 -5.110 1.00 80.56 90 LEU A O 1
ATOM 735 N N . THR A 1 91 ? 10.586 5.163 -5.423 1.00 75.75 91 THR A N 1
ATOM 736 C CA . THR A 1 91 ? 10.638 3.725 -5.111 1.00 75.75 91 THR A CA 1
ATOM 737 C C . THR A 1 91 ? 11.390 2.928 -6.176 1.00 75.75 91 THR A C 1
ATOM 739 O O . THR A 1 91 ? 12.125 1.998 -5.843 1.00 75.75 91 THR A O 1
ATOM 742 N N . THR A 1 92 ? 11.310 3.366 -7.434 1.00 70.75 92 THR A N 1
ATOM 743 C CA . THR A 1 92 ? 12.054 2.781 -8.556 1.00 70.75 92 THR A CA 1
ATOM 744 C C . THR A 1 92 ? 13.558 3.044 -8.417 1.00 70.75 92 THR A C 1
ATOM 746 O O . THR A 1 92 ? 14.353 2.119 -8.576 1.00 70.75 92 THR A O 1
ATOM 749 N N . TYR A 1 93 ? 13.962 4.254 -8.002 1.00 73.94 93 TYR A N 1
ATOM 750 C CA . TYR A 1 93 ? 15.360 4.566 -7.652 1.00 73.94 93 TYR A CA 1
ATOM 751 C C . TYR A 1 93 ? 15.886 3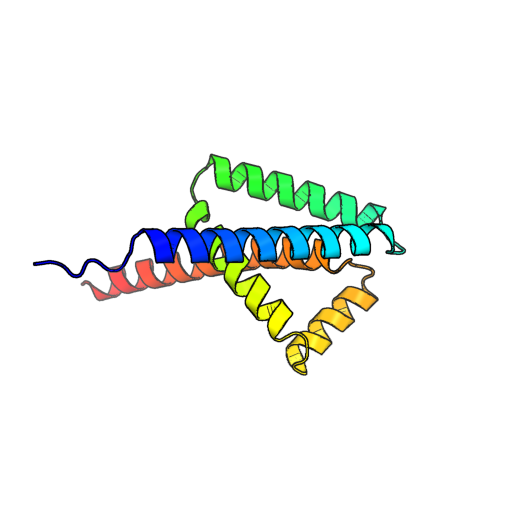.713 -6.490 1.00 73.94 93 TYR A C 1
ATOM 753 O O . TYR A 1 93 ? 17.061 3.356 -6.458 1.00 73.94 93 TYR A O 1
ATOM 761 N N . THR A 1 94 ? 15.008 3.329 -5.564 1.00 71.06 94 THR A N 1
ATOM 762 C CA . THR A 1 94 ? 15.346 2.479 -4.410 1.00 71.06 94 THR A CA 1
ATOM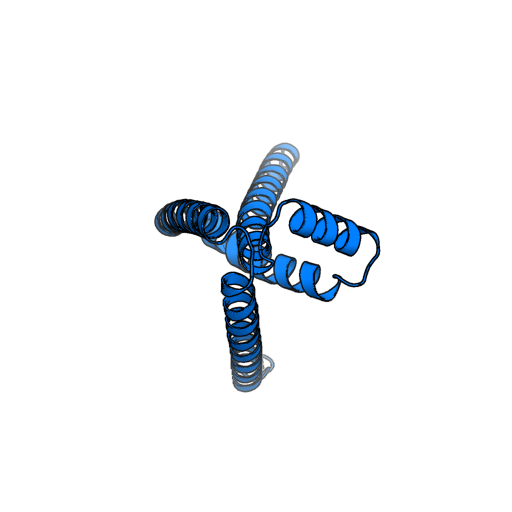 763 C C . THR A 1 94 ? 15.361 0.981 -4.770 1.00 71.06 94 THR A C 1
ATOM 765 O O . THR A 1 94 ? 15.547 0.129 -3.905 1.00 71.06 94 THR A O 1
ATOM 768 N N . SER A 1 95 ? 15.182 0.625 -6.051 1.00 73.69 95 SER A N 1
ATOM 769 C CA . SER A 1 95 ? 15.067 -0.764 -6.530 1.00 73.69 95 SER A CA 1
ATOM 770 C C . SER A 1 95 ? 13.940 -1.563 -5.860 1.00 73.69 95 SER A C 1
ATOM 772 O O . SER A 1 95 ? 13.983 -2.799 -5.809 1.00 73.69 95 SER A O 1
ATOM 774 N N . LEU A 1 96 ? 12.921 -0.871 -5.341 1.00 76.38 96 LEU A N 1
ATOM 775 C CA . LEU A 1 96 ? 11.727 -1.506 -4.806 1.00 76.38 96 LEU A CA 1
ATOM 776 C C . LEU A 1 96 ? 10.787 -1.852 -5.955 1.00 76.38 96 LEU A C 1
ATOM 778 O O . LEU A 1 96 ? 10.511 -1.042 -6.838 1.00 76.38 96 LEU A O 1
ATOM 782 N N . SER A 1 97 ? 10.280 -3.078 -5.936 1.00 79.81 97 SER A N 1
ATOM 783 C CA . SER A 1 97 ? 9.247 -3.505 -6.865 1.00 79.81 97 SER A CA 1
ATOM 784 C C . SER A 1 97 ? 7.924 -2.821 -6.521 1.00 79.81 97 SER A C 1
ATOM 786 O O . SER A 1 97 ? 7.603 -2.622 -5.347 1.00 79.81 97 SER A O 1
ATOM 788 N N . LEU A 1 98 ? 7.104 -2.532 -7.536 1.00 79.00 98 LEU A N 1
ATOM 789 C CA . LEU A 1 98 ? 5.750 -1.995 -7.336 1.00 79.00 98 LEU A CA 1
ATOM 790 C C . LEU A 1 98 ? 4.907 -2.885 -6.409 1.00 79.00 98 LEU A C 1
ATOM 792 O O . LEU A 1 98 ? 4.079 -2.387 -5.653 1.00 79.00 98 LEU A O 1
ATOM 796 N N . PHE A 1 99 ? 5.157 -4.197 -6.422 1.00 77.69 99 PHE A N 1
ATOM 797 C CA . PHE A 1 99 ? 4.514 -5.149 -5.522 1.00 77.69 99 PHE A CA 1
ATOM 798 C C . PHE A 1 99 ? 4.900 -4.916 -4.059 1.00 77.69 99 PHE A C 1
ATOM 800 O O . PHE A 1 99 ? 4.031 -4.821 -3.196 1.00 77.69 99 PHE A O 1
ATOM 807 N N . THR A 1 100 ? 6.192 -4.754 -3.772 1.00 80.12 100 THR A N 1
ATOM 808 C CA . THR A 1 100 ? 6.675 -4.438 -2.421 1.00 80.12 100 THR A CA 1
ATOM 809 C C . THR A 1 100 ? 6.142 -3.088 -1.948 1.00 80.12 100 THR A C 1
ATOM 811 O O . THR A 1 100 ? 5.705 -2.972 -0.806 1.00 80.12 100 THR A O 1
ATOM 814 N N . VAL A 1 101 ? 6.093 -2.089 -2.833 1.00 84.56 101 VAL A N 1
ATOM 815 C CA . VAL A 1 101 ? 5.506 -0.774 -2.534 1.00 84.56 101 VAL A CA 1
ATOM 816 C C . VAL A 1 101 ? 4.024 -0.894 -2.183 1.00 84.56 101 VAL A C 1
ATOM 818 O O . VAL A 1 101 ? 3.586 -0.291 -1.207 1.00 84.56 101 VAL A O 1
ATOM 821 N N . ALA A 1 102 ? 3.258 -1.710 -2.913 1.00 83.88 102 ALA A N 1
ATOM 822 C CA . ALA A 1 102 ? 1.854 -1.963 -2.601 1.00 83.88 102 ALA A CA 1
ATOM 823 C C . ALA A 1 102 ? 1.678 -2.574 -1.202 1.00 83.88 102 ALA A C 1
ATOM 825 O O . ALA A 1 102 ? 0.842 -2.110 -0.432 1.00 83.88 102 ALA A O 1
ATOM 826 N N . PHE A 1 103 ? 2.502 -3.560 -0.836 1.00 82.75 103 PHE A N 1
ATOM 827 C CA . PHE A 1 103 ? 2.475 -4.162 0.502 1.00 82.75 103 PHE A CA 1
ATOM 828 C C . PHE A 1 103 ? 2.818 -3.158 1.608 1.00 82.75 103 PHE A C 1
ATOM 830 O O . PHE A 1 103 ? 2.141 -3.122 2.637 1.00 82.75 103 PHE A O 1
ATOM 837 N N . ILE A 1 104 ? 3.830 -2.315 1.383 1.00 86.06 104 ILE A N 1
ATOM 838 C CA . ILE A 1 104 ? 4.195 -1.241 2.314 1.00 86.06 104 ILE A CA 1
ATOM 839 C C . ILE A 1 104 ? 3.028 -0.262 2.474 1.00 86.06 104 ILE A C 1
ATOM 841 O O . ILE A 1 104 ? 2.664 0.069 3.599 1.00 86.06 104 ILE A O 1
ATOM 845 N N . LEU A 1 105 ? 2.410 0.169 1.371 1.00 88.12 105 LEU A N 1
ATOM 846 C CA . LEU A 1 105 ? 1.276 1.095 1.393 1.00 88.12 105 LEU A CA 1
ATOM 847 C C . LEU A 1 105 ? 0.087 0.520 2.160 1.00 88.12 105 LEU A C 1
ATOM 849 O O . LEU A 1 105 ? -0.440 1.200 3.035 1.00 88.12 105 LEU A O 1
ATOM 853 N N . VAL A 1 106 ? -0.293 -0.734 1.902 1.00 86.81 106 VAL A N 1
ATOM 854 C CA . VAL A 1 106 ? -1.387 -1.410 2.621 1.00 86.81 106 VAL A CA 1
ATOM 855 C C . VAL A 1 106 ? -1.119 -1.434 4.123 1.00 86.81 106 VAL A C 1
ATOM 857 O O . VAL A 1 106 ? -2.016 -1.133 4.913 1.00 86.81 106 VAL A O 1
ATOM 860 N N . TYR A 1 107 ? 0.110 -1.760 4.524 1.00 84.50 107 TYR A N 1
ATOM 861 C CA . TYR A 1 107 ? 0.499 -1.812 5.929 1.00 84.50 107 TYR A CA 1
ATOM 862 C C . TYR A 1 107 ? 0.475 -0.428 6.592 1.00 84.50 107 TYR A C 1
ATOM 864 O O . TYR A 1 107 ? -0.166 -0.240 7.630 1.00 84.50 107 TYR A O 1
ATOM 872 N N . VAL A 1 108 ? 1.125 0.559 5.971 1.00 86.50 108 VAL A N 1
ATOM 873 C CA . VAL A 1 108 ? 1.233 1.927 6.495 1.00 86.50 108 VAL A CA 1
ATOM 874 C C . VAL A 1 108 ? -0.137 2.597 6.561 1.00 86.50 108 VAL A C 1
ATOM 876 O O . VAL A 1 108 ? -0.490 3.168 7.590 1.00 86.50 108 VAL A O 1
ATOM 879 N N . LEU A 1 109 ? -0.947 2.491 5.507 1.00 87.19 109 LEU A N 1
ATOM 880 C CA . LEU A 1 109 ? -2.284 3.083 5.471 1.00 87.19 109 LEU A CA 1
ATOM 881 C C . LEU A 1 109 ? -3.233 2.428 6.481 1.00 87.19 109 LEU A C 1
ATOM 883 O O . LEU A 1 109 ? -4.073 3.130 7.042 1.00 87.19 109 LEU A O 1
ATOM 887 N N . ALA A 1 110 ? -3.096 1.126 6.759 1.00 82.94 110 ALA A N 1
ATOM 888 C CA . ALA A 1 110 ? -3.884 0.465 7.803 1.00 82.94 110 ALA A CA 1
ATOM 889 C C . ALA A 1 110 ? -3.558 1.041 9.187 1.00 82.94 110 ALA A C 1
ATOM 891 O O . ALA A 1 110 ? -4.464 1.375 9.950 1.00 82.94 110 ALA A O 1
ATOM 892 N N . HIS A 1 111 ? -2.271 1.235 9.477 1.00 84.06 111 HIS A N 1
ATOM 893 C CA . HIS A 1 111 ? -1.815 1.817 10.738 1.00 84.06 111 HIS A CA 1
ATOM 894 C C . HIS A 1 111 ? -2.213 3.288 10.879 1.00 84.06 111 HIS A C 1
ATOM 896 O O . HIS A 1 111 ? -2.730 3.683 11.922 1.00 84.06 111 HIS A O 1
ATOM 902 N N . ILE A 1 112 ? -2.043 4.093 9.825 1.00 85.50 112 ILE A N 1
ATOM 903 C CA . ILE A 1 112 ? -2.482 5.497 9.815 1.00 85.50 112 ILE A CA 1
ATOM 904 C C . ILE A 1 112 ? -3.992 5.575 10.044 1.00 85.50 112 ILE A C 1
ATOM 906 O O . ILE A 1 112 ? -4.442 6.364 10.869 1.00 85.50 112 ILE A O 1
ATOM 910 N N . SER A 1 113 ? -4.777 4.735 9.367 1.00 83.50 113 SER A N 1
ATOM 911 C CA . SER A 1 113 ? -6.235 4.712 9.536 1.00 83.50 113 SER A CA 1
ATOM 912 C C . SER A 1 113 ? -6.635 4.337 10.966 1.00 83.50 113 SER A C 1
ATOM 914 O O . SER A 1 113 ? -7.528 4.966 11.530 1.00 83.50 113 SER A O 1
ATOM 916 N N . GLY A 1 114 ? -5.940 3.372 11.576 1.00 82.62 114 GLY A N 1
ATOM 917 C CA . GLY A 1 114 ? -6.127 3.018 12.983 1.00 82.62 114 GLY A CA 1
ATOM 918 C C . GLY A 1 114 ? -5.795 4.171 13.936 1.00 82.62 114 GLY A C 1
ATOM 919 O O . GLY A 1 114 ? -6.585 4.473 14.828 1.00 82.62 114 GLY A O 1
ATOM 920 N N . LEU A 1 115 ? -4.674 4.866 13.716 1.00 84.81 115 LEU A N 1
ATOM 921 C CA . LEU A 1 115 ? -4.279 6.041 14.505 1.00 84.81 115 LEU A CA 1
ATOM 922 C C . LEU A 1 115 ? -5.287 7.186 14.384 1.00 84.81 115 LEU A C 1
ATOM 924 O O . LEU A 1 115 ? -5.651 7.793 15.388 1.00 84.81 115 LEU A O 1
ATOM 928 N N . VAL A 1 116 ? -5.761 7.467 13.169 1.00 84.56 116 VAL A N 1
ATOM 929 C CA . VAL A 1 116 ? -6.784 8.492 12.926 1.00 84.56 116 VAL A CA 1
ATOM 930 C C . VAL A 1 116 ? -8.079 8.128 13.646 1.00 84.56 116 VAL A C 1
ATOM 932 O O . VAL A 1 116 ? -8.662 8.986 14.304 1.00 84.56 116 VAL A O 1
ATOM 935 N N . HIS A 1 117 ? -8.510 6.866 13.579 1.00 83.56 117 HIS A N 1
ATOM 936 C CA . HIS A 1 117 ? -9.721 6.425 14.266 1.00 83.56 117 HIS A CA 1
ATOM 937 C C . HIS A 1 117 ? -9.610 6.583 15.785 1.00 83.56 117 HIS A C 1
ATOM 939 O O . HIS A 1 117 ? -10.479 7.209 16.386 1.00 83.56 117 HIS A O 1
ATOM 945 N N . MET A 1 118 ? -8.512 6.111 16.386 1.00 81.75 118 MET A N 1
ATOM 946 C CA . MET A 1 118 ? -8.259 6.284 17.822 1.00 81.75 118 MET A CA 1
ATOM 947 C C . MET A 1 118 ? -8.191 7.764 18.219 1.00 81.75 118 MET A C 1
ATOM 949 O O . MET A 1 118 ? -8.713 8.154 19.263 1.00 81.75 118 MET A O 1
ATOM 953 N N . GLY A 1 119 ? -7.584 8.611 17.383 1.00 82.62 119 GLY A N 1
ATOM 954 C CA . GLY A 1 119 ? -7.527 10.054 17.614 1.00 82.62 119 GLY A CA 1
ATOM 955 C C . GLY A 1 119 ? -8.911 10.705 17.609 1.00 82.62 119 GLY A C 1
ATOM 956 O O . GLY A 1 119 ? -9.221 11.499 18.496 1.00 82.62 119 GLY A O 1
ATOM 957 N N . ILE A 1 120 ? -9.763 10.340 16.648 1.00 84.19 120 ILE A N 1
ATOM 958 C CA . ILE A 1 120 ? -11.147 10.826 16.567 1.00 84.19 120 ILE A CA 1
ATOM 959 C C . ILE A 1 120 ? -11.958 10.343 17.771 1.00 84.19 120 ILE A C 1
ATOM 961 O O . ILE A 1 120 ? -12.689 11.139 18.353 1.00 84.19 120 ILE A O 1
ATOM 965 N N . GLU A 1 121 ? -11.818 9.078 18.167 1.00 83.38 121 GLU A N 1
ATOM 966 C CA . GLU A 1 121 ? -12.508 8.509 19.329 1.00 83.38 121 GLU A CA 1
ATOM 967 C C . GLU A 1 121 ? -12.106 9.228 20.624 1.00 83.38 121 GLU A C 1
ATOM 969 O O . GLU A 1 121 ? -12.968 9.710 21.356 1.00 83.38 121 GLU A O 1
ATOM 974 N N . THR A 1 122 ? -10.803 9.433 20.836 1.00 80.88 122 THR A N 1
ATOM 975 C CA . THR A 1 122 ? -10.273 10.161 22.001 1.00 80.88 122 THR A CA 1
ATOM 976 C C . THR A 1 122 ? -10.789 11.604 22.052 1.00 80.88 122 THR A C 1
ATOM 978 O O . THR A 1 122 ? -11.126 12.124 23.117 1.00 80.88 122 THR A O 1
ATOM 981 N N . LEU A 1 123 ? -10.874 12.279 20.900 1.00 79.56 123 LEU A N 1
ATOM 982 C CA . LEU A 1 123 ? -11.449 13.623 20.816 1.00 79.56 123 LEU A CA 1
ATOM 983 C C . LEU A 1 123 ? -12.957 13.594 21.090 1.00 79.56 123 LEU A C 1
ATOM 985 O O . LEU A 1 123 ? -13.447 14.405 21.871 1.00 79.56 123 LEU A O 1
ATOM 989 N N . ALA A 1 124 ? -13.691 12.647 20.510 1.00 78.69 124 ALA A N 1
ATOM 990 C CA . ALA A 1 124 ? -15.128 12.507 20.719 1.00 78.69 124 ALA A CA 1
ATOM 991 C C . ALA A 1 124 ? -15.479 12.230 22.190 1.00 78.69 124 ALA A C 1
ATOM 993 O O . ALA A 1 124 ? -16.460 12.778 22.686 1.00 78.69 124 ALA A O 1
ATOM 994 N N . GLU A 1 125 ? -14.674 11.440 22.906 1.00 79.38 125 GLU A N 1
ATOM 995 C CA . GLU A 1 125 ? -14.819 11.242 24.353 1.00 79.38 125 GLU A CA 1
ATOM 996 C C . GLU A 1 125 ? -14.529 12.521 25.143 1.00 79.38 125 GLU A C 1
ATOM 998 O O . GLU A 1 125 ? -15.266 12.859 26.071 1.00 79.38 125 GLU A O 1
ATOM 1003 N N . LYS A 1 126 ? -13.497 13.275 24.749 1.00 77.25 126 LYS A N 1
ATOM 1004 C CA . LYS A 1 126 ? -13.130 14.539 25.399 1.00 77.25 126 LYS A CA 1
ATOM 1005 C C . LYS A 1 126 ? -14.197 15.628 25.235 1.00 77.25 126 LYS A C 1
ATOM 1007 O O . LYS A 1 126 ? -14.380 16.416 26.157 1.00 77.25 126 LYS A O 1
ATOM 1012 N N . TYR A 1 127 ? -14.891 15.662 24.095 1.00 73.25 127 TYR A N 1
ATOM 1013 C CA . TYR A 1 127 ? -15.962 16.624 23.780 1.00 73.25 127 TYR A CA 1
ATOM 1014 C C . TYR A 1 127 ? -17.382 16.105 24.084 1.00 73.25 127 TYR A C 1
ATOM 1016 O O . TYR A 1 127 ? -18.356 16.807 23.826 1.00 73.25 127 TYR A O 1
ATOM 1024 N N . LYS A 1 128 ? -17.519 14.884 24.623 1.00 57.38 128 LYS A N 1
ATOM 1025 C CA . LYS A 1 128 ? -18.784 14.350 25.165 1.00 57.38 128 LYS A CA 1
ATOM 1026 C C . LYS A 1 128 ? -19.037 14.736 26.631 1.00 57.38 128 LYS A C 1
ATOM 1028 O O . LYS A 1 128 ? -20.082 14.366 27.166 1.00 57.38 128 LYS A O 1
ATOM 1033 N N . LYS A 1 129 ? -18.100 15.440 27.271 1.00 47.94 129 LYS A N 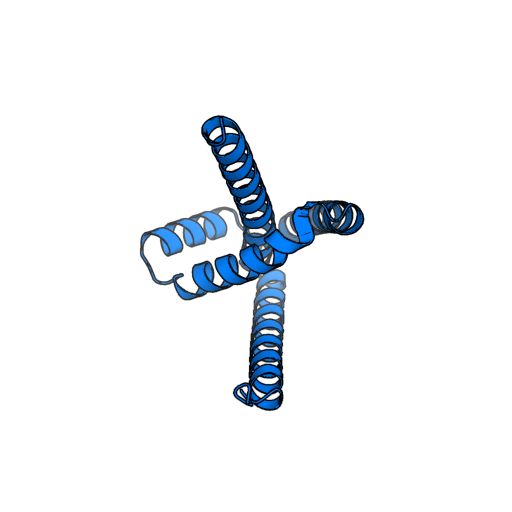1
ATOM 1034 C CA . LYS A 1 129 ? -18.312 16.173 28.529 1.00 47.94 129 LYS A CA 1
ATOM 1035 C C . LYS A 1 129 ? -18.700 17.614 28.235 1.00 47.94 129 LYS A C 1
ATOM 1037 O O . LYS A 1 129 ? -19.454 18.161 29.064 1.00 47.94 129 LYS A O 1
#

Foldseek 3Di:
DPDCPDPVVVVVVVVVVVVVVVVVLVVLVVQLVVFPCNPVLVVLLVVLVVVVVVCVVVVLQPVLLVVQLVVLVVLVVCCVPPVSVVVVVVCVVVSHGPSSVSSVSSSVRSVVVSVVVVVVVVVVVVVVD

Sequence (129 aa):
MPPVFDWWFLTMIEIYVFVIMLVSALLLLSSFFKGVSLFINLVLIALILILLSTDLKKKELHKYYLISLFATAIFFILSSTKPIKALLDLTTYTSLSLFTVAFILVYVLAHISGLVHMGIETLAEKYKK

pLDDT: mean 73.43, std 10.75, range [45.94, 88.12]

Secondary structure (DSSP, 8-state):
------HHHHHHHHHHHHHHHHHHHHHHHHHHTT-TTHHHHHHHHHHHHHHHHHHHHHTSSHHHHHHHHHHHHHHHHGGGSHHHHHHHHHHHHTT--HHHHHHHHHHHHHHHHHHHHHHHHHHHHHT--

Radius of gyration: 18.04 Å; chains: 1; bounding box: 59×29×42 Å